Protein AF-A0A849E1X6-F1 (afdb_monomer_lite)

Sequence (46 aa):
NEVVMILEAMK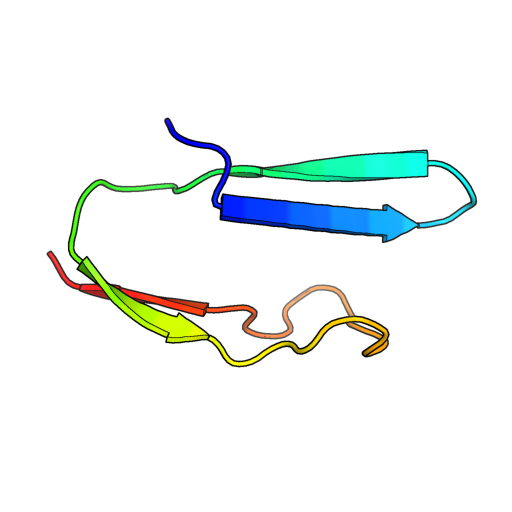METEVRAITGGTVCNVIAKVGDAVNVGDPLLSIRD

pLDDT: mean 94.28, std 2.9, range [78.25, 96.62]

Secondary structure (DSSP, 8-state):
--EEEEEEETTEEEEEE-SS-SEEEEE---TT----TT---EEEE-

Foldseek 3Di:
DDFDDWDDDPNDIDTDDDPDDADWDDADDDPPDDDDPPDDGTDGDD

Structure (mmCIF, N/CA/C/O backbone):
data_AF-A0A849E1X6-F1
#
_entry.id   AF-A0A849E1X6-F1
#
loop_
_atom_site.group_PDB
_atom_site.id
_atom_site.type_symbol
_atom_site.label_atom_id
_atom_site.label_alt_id
_atom_site.label_comp_id
_atom_site.label_asym_id
_atom_site.label_entity_id
_atom_site.label_seq_id
_atom_site.pdbx_PDB_ins_code
_atom_site.Cartn_x
_atom_site.Cartn_y
_atom_site.Cartn_z
_atom_site.occupancy
_atom_site.B_iso_or_equiv
_atom_site.auth_seq_id
_atom_site.auth_comp_id
_atom_site.auth_asym_id
_atom_site.auth_atom_id
_atom_site.pdbx_PDB_model_num
ATOM 1 N N . ASN A 1 1 ? -0.656 7.929 14.189 1.00 78.25 1 ASN A N 1
ATOM 2 C CA . ASN A 1 1 ? 0.346 8.246 13.146 1.00 78.25 1 ASN A CA 1
ATOM 3 C C . ASN A 1 1 ? 1.123 6.976 12.797 1.00 78.25 1 ASN A C 1
ATOM 5 O O . ASN A 1 1 ? 2.333 6.902 12.997 1.00 78.25 1 ASN A O 1
ATOM 9 N N . GLU A 1 2 ? 0.403 5.952 12.345 1.00 94.06 2 GLU A N 1
ATOM 10 C CA . GLU A 1 2 ? 0.949 4.624 12.039 1.00 94.06 2 GLU A CA 1
ATOM 11 C C . GLU A 1 2 ? 1.300 4.549 10.552 1.00 94.06 2 GLU A C 1
ATOM 13 O O . GLU A 1 2 ? 0.626 5.174 9.726 1.00 94.06 2 GLU A O 1
ATOM 18 N N . VAL A 1 3 ? 2.371 3.829 10.217 1.00 95.94 3 VAL A N 1
ATOM 19 C CA . VAL A 1 3 ? 2.730 3.544 8.822 1.00 95.94 3 VAL A CA 1
ATOM 20 C C . VAL A 1 3 ? 1.795 2.454 8.318 1.00 95.94 3 VAL A C 1
ATOM 22 O O . VAL A 1 3 ? 1.688 1.402 8.940 1.00 95.94 3 VAL A O 1
ATOM 25 N N . VAL A 1 4 ? 1.114 2.715 7.205 1.00 95.19 4 VAL A N 1
ATOM 26 C CA . VAL A 1 4 ? 0.099 1.811 6.640 1.00 95.19 4 VAL A CA 1
ATOM 27 C C . VAL A 1 4 ? 0.516 1.209 5.301 1.00 95.19 4 VAL A C 1
ATOM 29 O O . VAL A 1 4 ? -0.032 0.189 4.895 1.00 95.19 4 VAL A O 1
ATOM 32 N N . MET A 1 5 ? 1.480 1.822 4.610 1.00 95.44 5 MET A N 1
ATOM 33 C CA . MET A 1 5 ? 2.000 1.348 3.328 1.00 95.44 5 MET A CA 1
ATOM 34 C C . MET A 1 5 ? 3.402 1.915 3.082 1.00 95.44 5 MET A C 1
ATOM 36 O O . MET A 1 5 ? 3.737 2.989 3.582 1.00 95.44 5 MET A O 1
ATOM 40 N N . ILE A 1 6 ? 4.205 1.203 2.293 1.00 96.44 6 ILE A N 1
ATOM 41 C CA . ILE A 1 6 ? 5.494 1.671 1.776 1.00 96.44 6 ILE A CA 1
ATOM 42 C C . ILE A 1 6 ? 5.374 1.724 0.254 1.00 96.44 6 ILE A C 1
ATOM 44 O O . ILE A 1 6 ? 4.952 0.747 -0.363 1.00 96.44 6 ILE A O 1
ATOM 48 N N . LEU A 1 7 ? 5.717 2.867 -0.334 1.00 95.75 7 LEU A N 1
ATOM 49 C CA . LEU A 1 7 ? 5.776 3.058 -1.781 1.00 95.75 7 LEU A CA 1
ATOM 50 C C . LEU A 1 7 ? 7.229 3.153 -2.224 1.00 95.75 7 LEU A C 1
ATOM 52 O O . LEU A 1 7 ? 8.023 3.826 -1.575 1.00 95.75 7 LEU A O 1
ATOM 56 N N . GLU A 1 8 ? 7.562 2.536 -3.350 1.00 95.25 8 GLU A N 1
ATOM 57 C CA . GLU A 1 8 ? 8.853 2.723 -4.005 1.00 95.25 8 GLU A CA 1
ATOM 58 C C . GLU A 1 8 ? 8.694 3.702 -5.173 1.00 95.25 8 GLU A C 1
ATOM 60 O O . GLU A 1 8 ? 7.867 3.503 -6.062 1.00 95.25 8 GLU A O 1
ATOM 65 N N . ALA A 1 9 ? 9.512 4.752 -5.198 1.00 92.56 9 ALA A N 1
ATOM 66 C CA . ALA A 1 9 ? 9.634 5.646 -6.340 1.00 92.56 9 ALA A CA 1
ATOM 67 C C . ALA A 1 9 ? 11.095 6.070 -6.519 1.00 92.56 9 ALA A C 1
ATOM 69 O O . ALA A 1 9 ? 11.760 6.460 -5.566 1.00 92.56 9 ALA A O 1
ATOM 70 N N . MET A 1 10 ? 11.612 6.012 -7.752 1.00 92.38 10 MET A N 1
ATOM 71 C CA . MET A 1 10 ? 12.986 6.434 -8.080 1.00 92.38 10 MET A CA 1
ATOM 72 C C . MET A 1 10 ? 14.071 5.813 -7.170 1.00 92.38 10 MET A C 1
ATOM 74 O O . MET A 1 10 ? 15.024 6.491 -6.790 1.00 92.38 10 MET A O 1
ATOM 78 N N . LYS A 1 11 ? 13.950 4.510 -6.857 1.00 92.19 1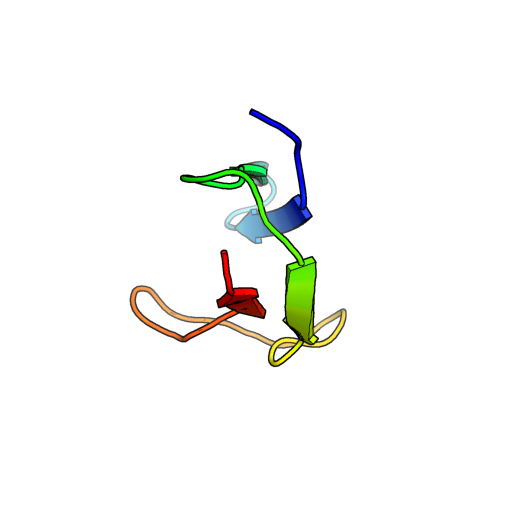1 LYS A N 1
ATOM 79 C CA . LYS A 1 11 ? 14.835 3.756 -5.939 1.00 92.19 11 LYS A CA 1
ATOM 80 C C . LYS A 1 11 ? 14.785 4.223 -4.477 1.00 92.19 11 LYS A C 1
ATOM 82 O O . LYS A 1 11 ? 15.682 3.895 -3.703 1.00 92.19 11 LYS A O 1
ATOM 87 N N . MET A 1 12 ? 13.777 5.009 -4.112 1.00 94.81 12 MET A N 1
ATOM 88 C CA . MET A 1 12 ? 13.562 5.504 -2.761 1.00 94.81 12 MET A CA 1
ATOM 89 C C . MET A 1 12 ? 12.225 4.998 -2.229 1.00 94.81 12 MET A C 1
ATOM 91 O O . MET A 1 12 ? 11.199 5.073 -2.903 1.00 94.81 12 MET A O 1
ATOM 95 N N . GLU A 1 13 ? 12.243 4.505 -0.997 1.00 96.12 13 GLU A N 1
ATOM 96 C CA . GLU A 1 13 ? 11.041 4.098 -0.281 1.00 96.12 13 GLU A CA 1
ATOM 97 C C . GLU A 1 13 ? 10.440 5.296 0.462 1.00 96.12 13 GLU A C 1
ATOM 99 O O . GLU A 1 13 ? 11.151 6.097 1.072 1.00 96.12 13 GLU A O 1
ATOM 104 N N . THR A 1 14 ? 9.119 5.432 0.401 1.00 94.69 14 THR A N 1
ATOM 105 C CA . THR A 1 14 ? 8.351 6.471 1.087 1.00 94.69 14 THR A CA 1
ATOM 106 C C . THR A 1 14 ? 7.261 5.824 1.926 1.00 94.69 14 THR A C 1
ATOM 108 O O . THR A 1 14 ? 6.441 5.055 1.425 1.00 94.69 14 THR A O 1
ATOM 111 N N . GLU A 1 15 ? 7.226 6.160 3.211 1.00 96.00 15 GLU A N 1
ATOM 112 C CA . GLU A 1 15 ? 6.180 5.703 4.120 1.00 96.00 15 GLU A CA 1
ATOM 113 C C . GLU A 1 15 ? 4.896 6.513 3.922 1.00 96.00 15 GLU A C 1
ATOM 115 O O . GLU A 1 15 ? 4.884 7.739 4.049 1.00 96.00 15 GLU A O 1
ATOM 120 N N . VAL A 1 16 ? 3.786 5.817 3.697 1.00 94.12 16 VAL A N 1
ATOM 121 C CA . VAL A 1 16 ? 2.446 6.400 3.756 1.00 94.12 16 VAL A CA 1
ATOM 122 C C . VAL A 1 16 ? 1.906 6.193 5.164 1.00 94.12 16 VAL A C 1
ATOM 124 O O . VAL A 1 16 ? 1.863 5.070 5.677 1.00 94.12 16 VAL A O 1
ATOM 127 N N . ARG A 1 17 ? 1.491 7.287 5.801 1.00 94.88 17 ARG A N 1
ATOM 128 C CA . ARG A 1 17 ? 1.016 7.299 7.189 1.00 94.88 17 ARG A CA 1
ATOM 129 C C . ARG A 1 17 ? -0.468 7.625 7.255 1.00 94.88 17 ARG A C 1
ATOM 131 O O . ARG A 1 17 ? -0.960 8.452 6.490 1.00 94.88 17 ARG A O 1
ATOM 138 N N . ALA A 1 18 ? -1.173 6.985 8.185 1.00 94.31 18 ALA A N 1
ATOM 139 C CA . ALA A 1 18 ? -2.589 7.249 8.405 1.00 94.31 18 ALA A CA 1
ATOM 140 C C . ALA A 1 18 ? -2.809 8.687 8.905 1.00 94.31 18 ALA A C 1
ATOM 142 O O . ALA A 1 18 ? -2.208 9.105 9.900 1.00 94.31 18 ALA A O 1
ATOM 143 N N . ILE A 1 19 ? -3.691 9.419 8.220 1.00 91.44 19 ILE A N 1
ATOM 144 C CA . ILE A 1 19 ? -4.052 10.807 8.552 1.00 91.44 19 ILE A CA 1
ATOM 145 C C . ILE A 1 19 ? -4.990 10.901 9.762 1.00 91.44 19 ILE A C 1
ATOM 147 O O . ILE A 1 19 ? -4.988 11.905 10.470 1.00 91.44 19 ILE A O 1
ATOM 151 N N . THR A 1 20 ? -5.760 9.845 10.022 1.00 91.94 20 THR A N 1
ATOM 152 C CA . THR A 1 20 ? -6.689 9.719 11.147 1.00 91.94 20 THR A CA 1
ATOM 153 C C . THR A 1 20 ? -6.577 8.323 11.757 1.00 91.94 20 THR A C 1
ATOM 155 O O . THR A 1 20 ? -6.022 7.406 11.147 1.00 91.94 20 THR A O 1
ATOM 158 N N . GLY A 1 21 ? -7.067 8.168 12.989 1.00 93.56 21 GLY A N 1
ATOM 159 C CA . GLY A 1 21 ? -7.360 6.842 13.536 1.00 93.56 21 GLY A CA 1
ATOM 160 C C . GLY A 1 21 ? -8.643 6.275 12.923 1.00 93.56 21 GLY A C 1
ATOM 161 O O . GLY A 1 21 ? -9.411 7.019 12.318 1.00 93.56 21 GLY A O 1
ATOM 162 N N . GLY A 1 22 ? -8.862 4.971 13.078 1.00 94.50 22 GLY A N 1
ATOM 163 C CA . GLY A 1 22 ? -10.072 4.301 12.601 1.00 94.50 22 GLY A CA 1
ATOM 164 C C . GLY A 1 22 ? -9.809 2.863 12.159 1.00 94.50 22 GLY A C 1
ATOM 165 O O . GLY A 1 22 ? -8.778 2.271 12.480 1.00 94.50 22 GLY A O 1
ATOM 166 N N . THR A 1 23 ? -10.744 2.305 11.395 1.00 95.81 23 THR A N 1
ATOM 167 C CA . THR A 1 23 ? -10.680 0.950 10.836 1.00 95.81 23 THR A CA 1
ATOM 168 C C . THR A 1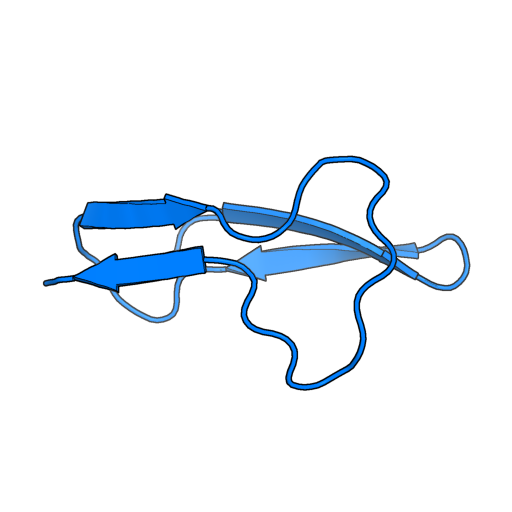 23 ? -10.393 0.990 9.336 1.00 95.81 23 THR A C 1
ATOM 170 O O . THR A 1 23 ? -11.127 1.622 8.569 1.00 95.81 23 THR A O 1
ATOM 173 N N . VAL A 1 24 ? -9.359 0.264 8.894 1.00 95.50 24 VAL A N 1
ATOM 174 C CA . VAL A 1 24 ? -9.087 0.046 7.463 1.00 95.50 24 VAL A CA 1
ATOM 175 C C . VAL A 1 24 ? -10.225 -0.776 6.867 1.00 95.50 24 VAL A C 1
ATOM 177 O O . VAL A 1 24 ? -10.449 -1.918 7.260 1.00 95.50 24 VAL A O 1
ATOM 180 N N . CYS A 1 25 ? -10.957 -0.185 5.926 1.00 95.94 25 CYS A N 1
ATOM 1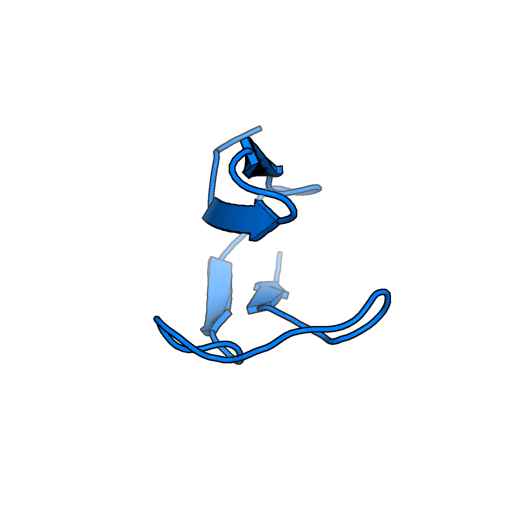81 C CA . CYS A 1 25 ? -12.129 -0.813 5.320 1.00 95.94 25 CYS A CA 1
ATOM 182 C C . CYS A 1 25 ? -11.777 -1.556 4.030 1.00 95.94 25 CYS A C 1
ATOM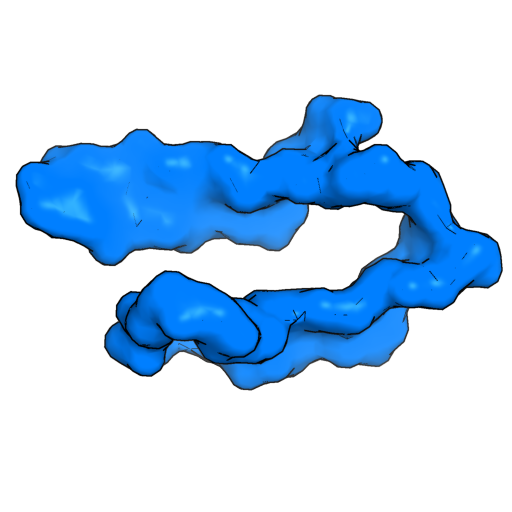 184 O O . CYS A 1 25 ? -12.194 -2.692 3.848 1.00 95.94 25 CYS A O 1
ATOM 186 N N . ASN A 1 26 ? -10.992 -0.925 3.153 1.00 95.81 26 ASN A N 1
ATOM 187 C CA . ASN A 1 26 ? -10.541 -1.509 1.889 1.00 95.81 26 ASN A CA 1
ATOM 188 C C . ASN A 1 26 ? -9.083 -1.143 1.625 1.00 95.81 26 ASN A C 1
ATOM 190 O O . ASN A 1 26 ? -8.702 0.011 1.828 1.00 95.81 26 ASN A O 1
ATOM 194 N N . VAL A 1 27 ? -8.318 -2.098 1.097 1.00 95.81 27 VAL A N 1
ATOM 195 C CA . VAL A 1 27 ? -6.986 -1.885 0.514 1.00 95.81 27 VAL A CA 1
ATOM 196 C C . VAL A 1 27 ? -7.128 -2.035 -0.996 1.00 95.81 27 VAL A C 1
ATOM 198 O O . VAL A 1 27 ? -7.554 -3.083 -1.477 1.00 95.81 27 VAL A O 1
ATOM 201 N N . ILE A 1 28 ? -6.861 -0.956 -1.723 1.00 96.62 28 ILE A N 1
ATOM 202 C CA . ILE A 1 28 ? -7.153 -0.835 -3.155 1.00 96.62 28 ILE A CA 1
ATOM 203 C C . ILE A 1 28 ? -5.903 -1.178 -3.966 1.00 96.62 28 ILE A C 1
ATOM 205 O O . ILE A 1 28 ? -5.986 -1.961 -4.909 1.00 96.62 28 ILE A O 1
ATOM 209 N N . ALA A 1 29 ? -4.750 -0.637 -3.564 1.00 95.69 29 ALA A N 1
ATOM 210 C CA . ALA A 1 29 ? -3.467 -0.926 -4.193 1.00 95.69 29 ALA A CA 1
ATOM 211 C C . ALA A 1 29 ? -2.914 -2.283 -3.735 1.00 95.69 29 ALA A C 1
ATOM 213 O O . ALA A 1 29 ? -2.956 -2.616 -2.546 1.00 95.69 29 ALA A O 1
ATOM 214 N N . LYS A 1 30 ? -2.367 -3.062 -4.672 1.00 95.62 30 LYS A N 1
ATOM 215 C CA . LYS A 1 30 ? -1.680 -4.325 -4.386 1.00 95.62 30 LYS A CA 1
ATOM 216 C C . LYS A 1 30 ? -0.170 -4.159 -4.493 1.00 95.62 30 LYS A C 1
ATOM 218 O O . LYS A 1 30 ? 0.349 -3.212 -5.077 1.00 95.62 30 LYS A O 1
ATOM 223 N N . VAL A 1 31 ? 0.552 -5.119 -3.924 1.00 95.50 31 VAL A N 1
ATOM 224 C CA . VAL A 1 31 ? 2.013 -5.163 -4.026 1.00 95.50 31 VAL A CA 1
ATOM 225 C C . VAL A 1 31 ? 2.422 -5.289 -5.494 1.00 95.50 31 VAL A C 1
ATOM 227 O O . VAL A 1 31 ? 1.975 -6.204 -6.184 1.00 95.50 31 VAL A O 1
ATOM 230 N N . GLY A 1 32 ? 3.295 -4.385 -5.937 1.00 94.62 32 GLY A N 1
ATOM 231 C CA . GLY A 1 32 ? 3.788 -4.326 -7.313 1.00 94.62 32 GLY A CA 1
ATOM 232 C C . GLY A 1 32 ? 2.915 -3.512 -8.272 1.00 94.62 32 GLY A C 1
ATOM 233 O O . GLY A 1 32 ? 3.328 -3.321 -9.414 1.00 94.62 32 GLY A O 1
ATOM 234 N N . ASP A 1 33 ? 1.755 -3.008 -7.834 1.00 96.62 33 ASP A N 1
ATOM 235 C CA . ASP A 1 33 ? 0.951 -2.106 -8.658 1.00 96.62 33 ASP A CA 1
ATOM 236 C C . ASP A 1 33 ? 1.675 -0.767 -8.841 1.00 96.62 33 ASP A C 1
ATOM 238 O O . ASP A 1 33 ? 2.182 -0.167 -7.889 1.00 96.62 33 ASP A O 1
ATOM 242 N N . ALA A 1 34 ? 1.686 -0.272 -10.077 1.00 95.19 34 ALA A N 1
ATOM 243 C CA . ALA A 1 34 ? 2.085 1.099 -10.353 1.00 95.19 34 ALA A CA 1
ATOM 244 C C . ALA A 1 34 ? 0.952 2.047 -9.936 1.00 95.19 34 ALA A C 1
ATOM 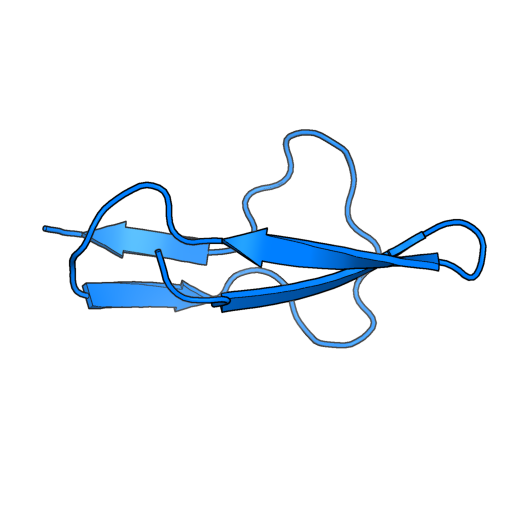246 O O . ALA A 1 34 ? -0.192 1.865 -10.352 1.00 95.19 34 ALA A O 1
ATOM 247 N N . VAL A 1 35 ? 1.281 3.067 -9.144 1.00 95.06 35 VAL A N 1
ATOM 248 C CA . VAL A 1 35 ? 0.331 4.070 -8.641 1.00 95.06 35 VAL A CA 1
ATOM 249 C C . VAL A 1 35 ? 0.784 5.478 -9.018 1.00 95.06 35 VAL A C 1
ATOM 251 O O . VAL A 1 35 ? 1.982 5.765 -9.059 1.00 95.06 35 VAL A O 1
ATOM 254 N N . ASN A 1 36 ? -0.169 6.365 -9.288 1.00 94.81 36 ASN A N 1
ATOM 255 C CA . ASN A 1 36 ? 0.061 7.773 -9.595 1.00 94.81 36 ASN A CA 1
ATOM 256 C C . ASN A 1 36 ? -0.381 8.674 -8.438 1.00 94.81 36 ASN A C 1
ATOM 258 O O . ASN A 1 36 ? -1.115 8.279 -7.532 1.00 94.81 36 ASN A O 1
ATOM 262 N N . VAL A 1 37 ? 0.045 9.937 -8.486 1.00 91.69 37 VAL A N 1
ATOM 263 C CA . VAL A 1 37 ? -0.412 10.949 -7.530 1.00 91.69 37 VAL A CA 1
ATOM 264 C C . VAL A 1 37 ? -1.925 11.126 -7.654 1.00 91.69 37 VAL A C 1
ATOM 266 O O . VAL A 1 37 ? -2.428 11.468 -8.721 1.00 91.69 37 VAL A O 1
ATOM 269 N N . GLY A 1 38 ? -2.628 10.936 -6.538 1.00 92.25 38 GLY A N 1
ATOM 270 C CA . GLY A 1 38 ? -4.085 11.045 -6.460 1.00 92.25 38 GLY A CA 1
ATOM 271 C C . GLY A 1 38 ? -4.822 9.708 -6.544 1.00 92.25 38 GLY A C 1
ATOM 272 O O . GLY A 1 38 ? -6.014 9.680 -6.240 1.00 92.25 38 GLY A O 1
ATOM 273 N N . ASP A 1 39 ? -4.137 8.609 -6.878 1.00 95.44 39 ASP A N 1
ATOM 274 C CA . ASP A 1 39 ? -4.757 7.285 -6.871 1.00 95.44 39 ASP A CA 1
ATOM 275 C C . ASP A 1 39 ? -5.107 6.866 -5.429 1.00 95.44 39 ASP A C 1
ATOM 277 O O . ASP A 1 39 ? -4.289 7.013 -4.512 1.00 95.44 39 ASP A O 1
ATOM 281 N N . PRO A 1 40 ? -6.322 6.343 -5.184 1.00 94.88 40 PRO A N 1
ATOM 282 C CA . PRO A 1 40 ? -6.710 5.898 -3.856 1.00 94.88 40 PRO A CA 1
ATOM 283 C C . PRO A 1 40 ? -5.988 4.591 -3.502 1.00 94.88 40 PRO A C 1
ATOM 285 O O . PRO A 1 40 ? -6.101 3.592 -4.207 1.00 94.88 40 PRO A O 1
ATOM 288 N N . LEU A 1 41 ? -5.273 4.581 -2.374 1.00 96.12 41 LEU A N 1
ATOM 289 C CA . LEU A 1 41 ? -4.492 3.416 -1.930 1.00 96.12 41 LEU A CA 1
ATOM 290 C C . LEU A 1 41 ? -5.282 2.505 -0.984 1.00 96.12 41 LEU A C 1
ATOM 292 O O . LEU A 1 41 ? -5.229 1.279 -1.091 1.00 96.12 41 LEU A O 1
ATOM 296 N N . LEU A 1 42 ? -6.020 3.107 -0.052 1.00 95.75 42 LEU A N 1
ATOM 297 C CA . LEU A 1 42 ? -6.868 2.439 0.932 1.00 95.75 42 LEU A CA 1
ATOM 298 C C . LEU A 1 42 ? -7.955 3.397 1.434 1.00 95.75 42 LEU A C 1
ATOM 300 O O . LEU A 1 42 ? -7.916 4.594 1.153 1.00 95.75 42 LEU A O 1
ATOM 304 N N . SER A 1 43 ? -8.907 2.879 2.208 1.00 95.25 43 SER A N 1
ATOM 305 C CA . SER A 1 43 ? -9.930 3.681 2.893 1.00 95.25 43 SER A CA 1
ATOM 306 C C . SER A 1 43 ? -9.944 3.408 4.394 1.00 95.25 43 SER A C 1
ATOM 308 O O . SER A 1 43 ? -9.811 2.259 4.825 1.00 95.25 43 SER A O 1
ATOM 310 N N . ILE A 1 44 ? -10.130 4.472 5.174 1.00 95.12 44 ILE A N 1
ATOM 311 C CA . ILE A 1 44 ? -10.272 4.436 6.632 1.00 95.12 44 ILE A CA 1
ATOM 312 C C . ILE A 1 44 ? -11.655 4.984 6.972 1.00 95.12 44 ILE A C 1
ATOM 314 O O . ILE A 1 44 ? -12.070 6.003 6.421 1.00 95.12 44 ILE A O 1
ATOM 318 N N . ARG A 1 45 ? -12.362 4.292 7.863 1.00 93.81 45 ARG A N 1
ATOM 319 C CA . ARG A 1 45 ? -13.587 4.779 8.501 1.00 93.81 45 ARG A CA 1
ATOM 320 C C . ARG A 1 45 ? -13.303 5.001 9.979 1.00 93.81 45 ARG A C 1
ATOM 322 O O . ARG A 1 45 ? -12.583 4.189 10.555 1.00 93.81 45 ARG A O 1
ATOM 329 N N . ASP A 1 46 ? -13.881 6.050 10.552 1.00 88.25 46 ASP A N 1
ATOM 330 C CA . ASP A 1 46 ? -13.827 6.322 11.994 1.00 88.25 46 ASP A CA 1
ATOM 331 C C . ASP A 1 46 ? -14.259 5.109 12.845 1.00 88.25 46 ASP A C 1
ATOM 333 O O . ASP A 1 46 ? -15.157 4.340 12.406 1.00 88.25 46 ASP A O 1
#

Radius of gyration: 11.06 Å; chains: 1; bounding box: 29×16×24 Å